Protein AF-A0A1Q5PTK2-F1 (afdb_monomer_lite)

Radius of gyration: 24.28 Å; chains: 1; bounding box: 55×38×59 Å

Organism: NCBI:txid208480

Secondary structure (DSSP, 8-state):
-HHHHHHHHHHHHHHHHHS-HHHHHHHHHHHHHHHT--HHHHHHHHHHHHHS-TT--HHHHHHHHHHHS----S-HHHHHHHHHHHHHHHHHHHHTTT--GGGTTTTHHHHHHHHHHTT-S------

Sequence (127 aa):
MLAARHEIAKTSAHTNALAPKKGKCQILDQVVQAAGWNRDHARQQLVARLTQVPGLTVATVAVIDRRKNKACTYSYDARLFLYDARLFLRRVRVATGGSCGQHLAPSMGDWIEATKTEGALIPRQDC

Structure (mmCIF, N/CA/C/O backbone):
data_AF-A0A1Q5PTK2-F1
#
_entry.id   AF-A0A1Q5PTK2-F1
#
loop_
_atom_site.group_PDB
_atom_site.id
_atom_site.type_symbol
_atom_site.label_atom_id
_atom_site.label_alt_id
_atom_site.label_comp_id
_atom_site.label_asym_id
_atom_site.label_entity_id
_atom_site.label_seq_id
_atom_site.pdbx_PDB_ins_code
_atom_site.Cartn_x
_atom_site.Cartn_y
_atom_site.Cartn_z
_atom_site.occupancy
_atom_site.B_iso_or_equiv
_atom_site.auth_seq_id
_atom_site.auth_comp_id
_atom_site.auth_asym_id
_atom_site.auth_atom_id
_atom_site.pdbx_PDB_model_num
ATOM 1 N N . MET A 1 1 ? -7.212 20.558 7.536 1.00 59.53 1 MET A N 1
ATOM 2 C CA . MET A 1 1 ? -8.355 19.645 7.797 1.00 59.53 1 MET A CA 1
ATOM 3 C C . MET A 1 1 ? -7.952 18.261 8.326 1.00 59.53 1 MET A C 1
ATOM 5 O O . MET A 1 1 ? -8.642 17.764 9.204 1.00 59.53 1 MET A O 1
ATOM 9 N N . LEU A 1 2 ? -6.853 17.632 7.872 1.00 63.25 2 LEU A N 1
ATOM 10 C CA . LEU A 1 2 ? -6.447 16.297 8.362 1.00 63.25 2 LEU A CA 1
ATOM 11 C C . LEU A 1 2 ? -6.013 16.261 9.842 1.00 63.25 2 LEU A C 1
ATOM 13 O O . LEU A 1 2 ? -6.358 15.324 10.554 1.00 63.25 2 LEU A O 1
ATOM 17 N N . ALA A 1 3 ? -5.289 17.285 10.307 1.00 66.75 3 ALA A N 1
ATOM 18 C CA . ALA A 1 3 ? -4.770 17.346 11.677 1.00 66.75 3 ALA A CA 1
ATOM 19 C C . ALA A 1 3 ? -5.887 17.393 12.738 1.00 66.75 3 ALA A C 1
ATOM 21 O O . ALA A 1 3 ? -5.824 16.679 13.730 1.00 66.75 3 ALA A O 1
ATOM 22 N N . ALA A 1 4 ? -6.968 18.141 12.487 1.00 71.94 4 ALA A N 1
ATOM 23 C CA . ALA A 1 4 ? -8.121 18.191 13.391 1.00 71.94 4 ALA A CA 1
ATOM 24 C C . ALA A 1 4 ? -8.813 16.820 13.523 1.00 71.94 4 ALA A C 1
ATOM 26 O O . ALA A 1 4 ? -9.125 16.377 14.624 1.00 71.94 4 ALA A O 1
ATOM 27 N N . ARG A 1 5 ? -8.974 16.096 12.405 1.00 72.00 5 ARG A N 1
ATOM 28 C CA . ARG A 1 5 ? -9.529 14.728 12.394 1.00 72.00 5 ARG A CA 1
ATOM 29 C C . ARG A 1 5 ? -8.645 13.741 13.158 1.00 72.00 5 ARG A C 1
ATOM 31 O O . ARG A 1 5 ? -9.143 12.803 13.774 1.00 72.00 5 ARG A O 1
ATOM 38 N N . HIS A 1 6 ? -7.334 13.958 13.114 1.00 70.06 6 HIS A N 1
ATOM 39 C CA . HIS A 1 6 ? -6.360 13.140 13.819 1.00 70.06 6 HIS A CA 1
ATOM 40 C C . HIS A 1 6 ? -6.476 13.280 15.343 1.00 70.06 6 HIS A C 1
ATOM 42 O O . HIS A 1 6 ? -6.515 12.269 16.045 1.00 70.06 6 HIS A O 1
ATOM 48 N N . GLU A 1 7 ? -6.597 14.509 15.846 1.00 72.81 7 GLU A N 1
ATOM 49 C CA . GLU A 1 7 ? -6.736 14.773 17.285 1.00 72.81 7 GLU A CA 1
ATOM 50 C C . GLU A 1 7 ? -8.080 14.290 17.854 1.00 72.81 7 GLU A C 1
ATOM 52 O O . GLU A 1 7 ? -8.126 13.759 18.969 1.00 72.81 7 GLU A O 1
ATOM 57 N N . ILE A 1 8 ? -9.157 14.362 17.059 1.00 76.94 8 ILE A N 1
ATOM 58 C CA . ILE A 1 8 ? -10.456 13.765 17.412 1.00 76.94 8 ILE A CA 1
ATOM 59 C C . ILE A 1 8 ? -10.301 12.251 17.597 1.00 76.94 8 ILE A C 1
ATOM 61 O O . ILE A 1 8 ? -10.647 11.713 18.646 1.00 76.94 8 ILE A O 1
ATOM 65 N N . ALA A 1 9 ? -9.707 11.558 16.621 1.00 74.94 9 ALA A N 1
ATOM 66 C CA . ALA A 1 9 ? -9.519 10.111 16.702 1.00 74.94 9 ALA A CA 1
ATOM 67 C C . ALA A 1 9 ? -8.624 9.692 17.882 1.00 74.94 9 ALA A C 1
ATOM 69 O O . ALA A 1 9 ? -8.863 8.649 18.490 1.00 74.94 9 ALA A O 1
ATOM 70 N N . LYS A 1 10 ? -7.616 10.503 18.226 1.00 75.94 10 LYS A N 1
ATOM 71 C CA . LYS A 1 10 ? -6.709 10.254 19.355 1.00 75.94 10 LYS A CA 1
ATOM 72 C C . LYS A 1 10 ? -7.437 10.336 20.699 1.00 75.94 10 LYS A C 1
ATOM 74 O O . LYS A 1 10 ? -7.317 9.424 21.513 1.00 75.94 10 LYS A O 1
ATOM 79 N N . THR A 1 11 ? -8.241 11.379 20.897 1.00 77.06 11 THR A N 1
ATOM 80 C CA . THR A 1 11 ? -9.035 11.566 22.123 1.00 77.06 11 THR A CA 1
ATOM 81 C C . THR A 1 11 ? -10.127 10.498 22.253 1.00 77.06 11 THR A C 1
ATOM 83 O O . THR A 1 11 ? -10.338 9.940 23.330 1.00 77.06 11 THR A O 1
ATOM 86 N N . SER A 1 12 ? -10.786 10.145 21.144 1.00 70.44 12 SER A N 1
ATOM 87 C CA . SER A 1 12 ? -11.877 9.160 21.123 1.00 70.44 12 SER A CA 1
ATOM 88 C C . SER A 1 12 ? -11.420 7.697 21.213 1.00 70.44 12 SER A C 1
ATOM 90 O O . SER A 1 12 ? -12.228 6.827 21.538 1.00 70.44 12 SER A O 1
ATOM 92 N N . ALA A 1 13 ? -10.148 7.387 20.934 1.00 72.50 13 ALA A N 1
ATOM 93 C CA . ALA A 1 13 ? -9.631 6.016 20.996 1.00 72.50 13 ALA A CA 1
ATOM 94 C C . ALA A 1 13 ? -9.649 5.451 22.424 1.00 72.50 13 ALA A C 1
ATOM 96 O O . ALA A 1 13 ? -10.149 4.347 22.650 1.00 72.50 13 ALA A O 1
ATOM 97 N N . HIS A 1 14 ? -9.167 6.225 23.398 1.00 69.81 14 HIS A N 1
ATOM 98 C CA . HIS A 1 14 ? -9.124 5.796 24.797 1.00 69.81 14 HIS A CA 1
ATOM 99 C C . HIS A 1 14 ? -10.524 5.640 25.403 1.00 69.81 14 HIS A C 1
ATOM 101 O O . HIS A 1 14 ? -10.792 4.653 26.090 1.00 69.81 14 HIS A O 1
ATOM 107 N N . THR A 1 15 ? -11.447 6.554 25.093 1.00 72.44 15 THR A N 1
ATOM 108 C CA . THR A 1 15 ? -12.838 6.466 25.565 1.00 72.44 15 THR A CA 1
ATOM 109 C C . THR A 1 15 ? -13.582 5.295 24.922 1.00 72.44 15 THR A C 1
ATOM 111 O O . THR A 1 15 ? -14.351 4.615 25.600 1.00 72.44 15 THR A O 1
ATOM 114 N N . ASN A 1 16 ? -13.311 4.980 23.649 1.00 69.62 16 ASN A N 1
ATOM 115 C CA . ASN A 1 16 ? -13.887 3.808 22.985 1.00 69.62 16 ASN A CA 1
ATOM 116 C C . ASN A 1 16 ? -13.409 2.480 23.596 1.00 69.62 16 ASN A C 1
ATOM 118 O O . ASN A 1 16 ? -14.200 1.542 23.719 1.00 69.62 16 ASN A O 1
ATOM 122 N N . ALA A 1 17 ? -12.138 2.392 23.992 1.00 69.00 17 ALA A N 1
ATOM 123 C CA . ALA A 1 17 ? -11.583 1.186 24.603 1.00 69.00 17 ALA A CA 1
ATOM 124 C C . ALA A 1 17 ? -12.197 0.886 25.978 1.00 69.00 17 ALA A 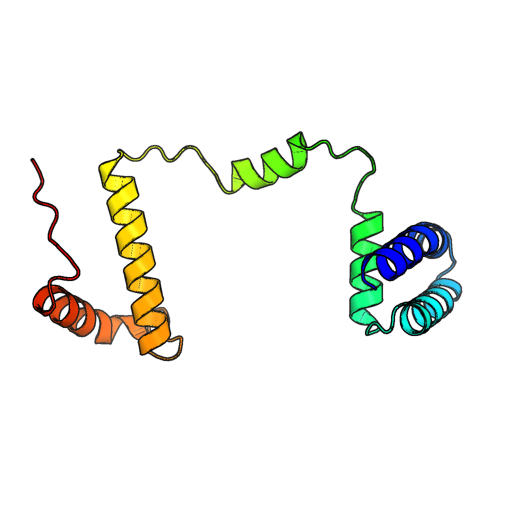C 1
ATOM 126 O O . ALA A 1 17 ? -12.526 -0.269 26.251 1.00 69.00 17 ALA A O 1
ATOM 127 N N . LEU A 1 18 ? -12.398 1.925 26.795 1.00 70.06 18 LEU A N 1
ATOM 128 C CA . LEU A 1 18 ? -12.956 1.826 28.149 1.00 70.06 18 LEU A CA 1
ATOM 129 C C . LEU A 1 18 ? -14.486 1.665 28.172 1.00 70.06 18 LEU A C 1
ATOM 131 O O . LEU A 1 18 ? -15.048 1.246 29.181 1.00 70.06 18 LEU A O 1
ATOM 135 N N . ALA A 1 19 ? -15.177 1.982 27.074 1.00 73.00 19 ALA A N 1
ATOM 136 C CA . ALA A 1 19 ? -16.633 1.948 27.034 1.00 73.00 19 ALA A CA 1
ATOM 137 C C . ALA A 1 19 ? -17.212 0.513 27.010 1.00 73.00 19 ALA A C 1
ATOM 139 O O . ALA A 1 19 ? -16.690 -0.371 26.319 1.00 73.00 19 ALA A O 1
ATOM 140 N N . PRO A 1 20 ? -18.363 0.272 27.670 1.00 71.75 20 PRO A N 1
ATOM 141 C CA . PRO A 1 20 ? -19.115 -0.975 27.531 1.00 71.75 20 PRO A CA 1
ATOM 142 C C . PRO A 1 20 ? -19.652 -1.134 26.097 1.00 71.75 20 PRO A C 1
ATOM 144 O O . PRO A 1 20 ? -19.791 -0.155 25.362 1.00 71.75 20 PRO A O 1
ATOM 147 N N . LYS A 1 21 ? -20.010 -2.362 25.683 1.00 69.88 21 LYS A N 1
ATOM 148 C CA . LYS A 1 21 ? -20.424 -2.691 24.295 1.00 69.88 21 LYS A CA 1
ATOM 149 C C . LYS A 1 21 ? -21.460 -1.717 23.693 1.00 69.88 21 LYS A C 1
ATOM 151 O O . LYS A 1 21 ? -21.357 -1.392 22.514 1.00 69.88 21 LYS A O 1
ATOM 156 N N . LYS A 1 22 ? -22.412 -1.215 24.495 1.00 71.12 22 LYS A N 1
ATOM 157 C CA . LYS A 1 22 ? -23.409 -0.211 24.069 1.00 71.12 22 LYS A CA 1
ATOM 158 C C . LYS A 1 22 ? -22.820 1.197 23.873 1.00 71.12 22 LYS A C 1
ATOM 160 O O . LYS A 1 22 ? -23.166 1.862 22.902 1.00 71.12 22 LYS A O 1
ATOM 165 N N . GLY A 1 23 ? -21.890 1.626 24.729 1.00 75.06 23 GLY A N 1
ATOM 166 C CA . GLY A 1 23 ? -21.243 2.942 24.636 1.00 75.06 23 GLY A CA 1
ATOM 167 C C . GLY A 1 23 ? -20.318 3.076 23.423 1.00 75.06 23 GLY A C 1
ATOM 168 O O . GLY A 1 23 ? -20.222 4.146 22.829 1.00 75.06 23 GLY A O 1
ATOM 169 N N . LYS A 1 24 ? -19.713 1.971 22.965 1.00 77.88 24 LYS A N 1
ATOM 170 C CA . LYS A 1 24 ? -18.839 1.971 21.776 1.00 77.88 24 LYS A CA 1
ATOM 171 C C . LYS A 1 24 ? -19.551 2.424 20.499 1.00 77.88 24 LYS A C 1
ATOM 173 O O . LYS A 1 24 ? -18.917 3.048 19.653 1.00 77.88 24 LYS A O 1
ATOM 178 N N . CYS A 1 25 ? -20.845 2.129 20.357 1.00 80.31 25 CYS A N 1
ATOM 179 C CA . CYS A 1 25 ? -21.626 2.533 19.185 1.00 80.31 25 CYS A CA 1
ATOM 180 C C . CYS A 1 25 ? -21.879 4.046 19.160 1.00 80.31 25 CYS A C 1
ATOM 182 O O . CYS A 1 25 ? -21.670 4.665 18.124 1.00 80.31 25 CYS A O 1
ATOM 184 N N . GLN A 1 26 ? -22.223 4.645 20.305 1.00 82.19 26 GLN A N 1
ATOM 185 C CA . GLN A 1 26 ? -22.421 6.097 20.419 1.00 82.19 26 GLN A CA 1
ATOM 186 C C . GLN A 1 26 ? -21.120 6.869 20.163 1.00 82.19 26 GLN A C 1
ATOM 188 O O . GLN A 1 26 ? -21.124 7.871 19.453 1.00 82.19 26 GLN A O 1
ATOM 193 N N . ILE A 1 27 ? -19.991 6.362 20.668 1.00 81.00 27 ILE A N 1
ATOM 194 C CA . ILE A 1 27 ? -18.665 6.955 20.428 1.00 81.00 27 ILE A CA 1
ATOM 195 C C . ILE A 1 27 ? -18.288 6.869 18.942 1.00 81.00 27 ILE A C 1
ATOM 197 O O . ILE A 1 27 ? -17.737 7.815 18.386 1.00 81.00 27 ILE A O 1
ATOM 201 N N . LEU A 1 28 ? -18.610 5.757 18.272 1.00 83.12 28 LEU A N 1
ATOM 202 C CA . LEU A 1 28 ? -18.404 5.620 16.828 1.00 83.12 28 LEU A CA 1
ATOM 203 C C . LEU A 1 28 ? -19.241 6.624 16.030 1.00 83.12 28 LEU A C 1
ATOM 205 O O . LEU A 1 28 ? -18.716 7.234 15.102 1.00 83.12 28 LEU A O 1
ATOM 209 N N . ASP A 1 29 ? -20.505 6.820 16.402 1.00 85.69 29 ASP A N 1
ATOM 210 C CA . ASP A 1 29 ? -21.401 7.739 15.696 1.00 85.69 29 ASP A CA 1
ATOM 211 C C . ASP A 1 29 ? -20.955 9.204 15.881 1.00 85.69 29 ASP A C 1
ATOM 213 O O . ASP A 1 29 ? -20.967 9.977 14.924 1.00 85.69 29 ASP A O 1
ATOM 217 N N . GLN A 1 30 ? -20.434 9.568 17.060 1.00 83.25 30 GLN A N 1
ATOM 218 C CA . GLN A 1 30 ? -19.815 10.881 17.301 1.00 83.25 30 GLN A CA 1
ATOM 219 C C . GLN A 1 30 ? -18.546 11.104 16.461 1.00 83.25 30 GLN A C 1
ATOM 221 O O . GLN A 1 30 ? -18.371 12.179 15.889 1.00 83.25 30 GLN A O 1
ATOM 226 N N . VAL A 1 31 ? -17.674 10.096 16.336 1.00 83.19 31 VAL A N 1
ATOM 227 C CA . VAL A 1 31 ? -16.453 10.186 15.508 1.00 83.19 31 VAL A CA 1
ATOM 228 C C . VAL A 1 31 ? -16.795 10.306 14.022 1.00 83.19 31 VAL A C 1
ATOM 230 O O . VAL A 1 31 ? -16.151 11.071 13.305 1.00 83.19 31 VAL A O 1
ATOM 233 N N . VAL A 1 32 ? -17.821 9.591 13.558 1.00 87.94 32 VAL A N 1
ATOM 234 C CA . VAL A 1 32 ? -18.327 9.681 12.180 1.00 87.94 32 VAL A CA 1
ATOM 235 C C . VAL A 1 32 ? -18.809 11.098 11.867 1.00 87.94 32 VAL A C 1
ATOM 237 O O . VAL A 1 32 ? -18.392 11.658 10.855 1.00 87.94 32 VAL A O 1
ATOM 240 N N . GLN A 1 33 ? -19.602 11.703 12.757 1.00 84.38 33 GLN A N 1
ATOM 241 C CA . GLN A 1 33 ? -20.095 13.075 12.590 1.00 84.38 33 GLN A CA 1
ATOM 242 C C . GLN A 1 33 ? -18.968 14.116 12.661 1.00 84.38 33 GLN A C 1
ATOM 244 O O . GLN A 1 33 ? -18.890 15.003 11.816 1.00 84.38 33 GLN A O 1
ATOM 249 N N . ALA A 1 34 ? -18.051 13.987 13.624 1.00 80.81 34 ALA A N 1
ATOM 250 C CA . ALA A 1 34 ? -16.986 14.966 13.841 1.00 80.81 34 ALA A CA 1
ATOM 251 C C . ALA A 1 34 ? -15.874 14.904 12.775 1.00 80.81 34 ALA A C 1
ATOM 253 O O . ALA A 1 34 ? -15.300 15.929 12.405 1.00 80.81 34 ALA A O 1
ATOM 254 N N . ALA A 1 35 ? -15.550 13.708 12.271 1.00 78.38 35 ALA A N 1
ATOM 255 C CA . ALA A 1 35 ? -14.506 13.526 11.264 1.00 78.38 35 ALA A CA 1
ATOM 256 C C . ALA A 1 35 ? -15.046 13.496 9.822 1.00 78.38 35 ALA A C 1
ATOM 258 O O . ALA A 1 35 ? -14.264 13.684 8.885 1.00 78.38 35 ALA A O 1
ATOM 259 N N . GLY A 1 36 ? -16.352 13.284 9.626 1.00 83.94 36 GLY A N 1
ATOM 260 C CA . GLY A 1 36 ? -16.953 13.047 8.309 1.00 83.94 36 GLY A CA 1
ATOM 261 C C . GLY A 1 36 ? -16.491 11.724 7.691 1.00 83.94 36 GLY A C 1
ATOM 262 O O . GLY A 1 36 ? -16.268 11.642 6.485 1.00 83.94 36 GLY A O 1
ATOM 263 N N . TRP A 1 37 ? -16.240 10.713 8.523 1.00 84.69 37 TRP A N 1
ATOM 264 C CA . TRP A 1 37 ? -15.745 9.403 8.095 1.00 84.69 37 TRP A CA 1
ATOM 265 C C . TRP A 1 37 ? -16.873 8.394 7.949 1.00 84.69 37 TRP A C 1
ATOM 267 O O . TRP A 1 37 ? -17.860 8.452 8.668 1.00 84.69 37 TRP A O 1
ATOM 277 N N . ASN A 1 38 ? -16.685 7.398 7.082 1.00 86.88 38 ASN A N 1
ATOM 278 C CA . ASN A 1 38 ? -17.536 6.214 7.103 1.00 86.88 38 ASN A CA 1
ATOM 279 C C . ASN A 1 38 ? -17.325 5.431 8.417 1.00 86.88 38 ASN A C 1
ATOM 281 O O . ASN A 1 38 ? -16.229 5.435 8.988 1.00 86.88 38 ASN A O 1
ATOM 285 N N . ARG A 1 39 ? -18.358 4.721 8.879 1.00 81.94 39 ARG A N 1
ATOM 286 C CA . ARG A 1 39 ? -18.358 3.952 10.131 1.00 81.94 39 ARG A CA 1
ATOM 287 C C . ARG A 1 39 ? -17.211 2.942 10.197 1.00 81.94 39 ARG A C 1
ATOM 289 O O . ARG A 1 39 ? -16.574 2.808 11.241 1.00 81.94 39 ARG A O 1
ATOM 296 N N . ASP A 1 40 ? -16.897 2.290 9.081 1.00 83.06 40 ASP A N 1
ATOM 297 C CA . ASP A 1 40 ? -15.779 1.343 9.003 1.00 83.06 40 ASP A CA 1
ATOM 298 C C . ASP A 1 40 ? -14.417 2.035 9.042 1.00 83.06 40 ASP A C 1
ATOM 300 O O . ASP A 1 40 ? -13.501 1.552 9.704 1.00 83.06 40 ASP A O 1
ATOM 304 N N . HIS A 1 41 ? -14.296 3.214 8.429 1.00 81.06 41 HIS A N 1
ATOM 305 C CA . HIS A 1 41 ? -13.074 4.016 8.489 1.00 81.06 41 HIS A CA 1
ATOM 306 C C . HIS A 1 41 ? -12.817 4.523 9.919 1.00 81.06 41 HIS A C 1
ATOM 308 O O . HIS A 1 41 ? -11.686 4.496 10.403 1.00 81.06 41 HIS A O 1
ATOM 314 N N . ALA A 1 42 ? -13.872 4.916 10.641 1.00 84.12 42 ALA A N 1
ATOM 315 C CA . ALA A 1 42 ? -13.782 5.272 12.056 1.00 84.12 42 ALA A CA 1
ATOM 316 C C . ALA A 1 42 ? -13.362 4.074 12.924 1.00 84.12 42 ALA A C 1
ATOM 318 O O . ALA A 1 42 ? -12.475 4.210 13.768 1.00 84.12 42 ALA A O 1
ATOM 319 N N . ARG A 1 43 ? -13.931 2.882 12.683 1.00 82.38 43 ARG A N 1
ATOM 320 C CA . ARG A 1 43 ? -13.519 1.643 13.367 1.00 82.38 43 ARG A CA 1
ATOM 321 C C . ARG A 1 43 ? -12.053 1.310 13.115 1.00 82.38 43 ARG A C 1
ATOM 323 O O . ARG A 1 43 ? -11.322 1.076 14.074 1.00 82.38 43 ARG A O 1
ATOM 330 N N . GLN A 1 44 ? -11.620 1.312 11.855 1.00 82.75 44 GLN A N 1
ATOM 331 C CA . GLN A 1 44 ? -10.234 1.028 11.483 1.00 82.75 44 GLN A CA 1
ATOM 332 C C . GLN A 1 44 ? -9.269 2.010 12.144 1.00 82.75 44 GLN A C 1
ATOM 334 O O . GLN A 1 44 ? -8.259 1.580 12.693 1.00 82.75 44 GLN A O 1
ATOM 339 N N . GLN A 1 45 ? -9.602 3.302 12.173 1.00 81.94 45 GLN A N 1
ATOM 340 C CA . GLN A 1 45 ? -8.741 4.303 12.794 1.00 81.94 45 GLN A CA 1
ATOM 341 C C . GLN A 1 45 ? -8.651 4.138 14.315 1.00 81.94 45 GLN A C 1
ATOM 343 O O . GLN A 1 45 ? -7.560 4.236 14.874 1.00 81.94 45 GLN A O 1
ATOM 348 N N . LEU A 1 46 ? -9.769 3.858 14.993 1.00 79.69 46 LEU A N 1
ATOM 349 C CA . LEU A 1 46 ? -9.774 3.617 16.439 1.00 79.69 46 LEU A CA 1
ATOM 350 C C . LEU A 1 46 ? -8.971 2.357 16.788 1.00 79.69 46 LEU A C 1
ATOM 352 O O . LEU A 1 46 ? -8.134 2.398 17.686 1.00 79.69 46 LEU A O 1
ATOM 356 N N . VAL A 1 47 ? -9.152 1.263 16.040 1.00 79.81 47 VAL A N 1
ATOM 357 C CA . VAL A 1 47 ? -8.375 0.027 16.230 1.00 79.81 47 VAL A CA 1
ATOM 358 C C . VAL A 1 47 ? -6.894 0.263 15.948 1.00 79.81 47 VAL A C 1
ATOM 360 O O . VAL A 1 47 ? -6.066 -0.146 16.757 1.00 79.81 47 VAL A O 1
ATOM 363 N N . ALA A 1 48 ? -6.549 0.954 14.858 1.00 76.19 48 ALA A N 1
ATOM 364 C CA . ALA A 1 48 ? -5.167 1.276 14.501 1.00 76.19 48 ALA A CA 1
ATOM 365 C C . ALA A 1 48 ? -4.479 2.135 15.571 1.00 76.19 48 ALA A C 1
ATOM 367 O O . ALA A 1 48 ? -3.303 1.939 15.859 1.00 76.19 48 ALA A O 1
ATOM 368 N N . ARG A 1 49 ? -5.208 3.068 16.193 1.00 74.75 49 ARG A N 1
ATOM 369 C CA . ARG A 1 49 ? -4.688 3.902 17.286 1.00 74.75 49 ARG A CA 1
ATOM 370 C C . ARG A 1 49 ? -4.547 3.130 18.597 1.00 74.75 49 ARG A C 1
ATOM 372 O O . ARG A 1 49 ? -3.600 3.385 19.325 1.00 74.75 49 ARG A O 1
ATOM 379 N N . LEU A 1 50 ? -5.419 2.157 18.865 1.00 71.19 50 LEU A N 1
ATOM 380 C CA . LEU A 1 50 ? -5.289 1.258 20.019 1.00 71.19 50 LEU A CA 1
ATOM 381 C C . LEU A 1 50 ? -4.175 0.215 19.848 1.00 71.19 50 LEU A C 1
ATOM 383 O O . LEU A 1 50 ? -3.553 -0.182 20.828 1.00 71.19 50 LEU A O 1
ATOM 387 N N . THR A 1 51 ? -3.915 -0.230 18.617 1.00 66.88 51 THR A N 1
ATOM 388 C CA . THR A 1 51 ? -2.803 -1.149 18.299 1.00 66.88 51 THR A CA 1
ATOM 389 C C . THR A 1 51 ? -1.466 -0.437 18.130 1.00 66.88 51 THR A C 1
ATOM 391 O O . THR A 1 51 ? -0.421 -1.078 18.237 1.00 66.88 51 THR A O 1
ATOM 394 N N . GLN A 1 52 ? -1.466 0.881 17.914 1.00 64.19 52 GLN A N 1
ATOM 395 C CA . GLN A 1 52 ? -0.270 1.701 18.070 1.00 64.19 52 GLN A CA 1
ATOM 396 C C . GLN A 1 52 ? 0.105 1.763 19.551 1.00 64.19 52 GLN A C 1
ATOM 398 O O . GLN A 1 52 ? -0.299 2.663 20.280 1.00 64.19 52 GLN A O 1
ATOM 403 N N . VAL A 1 53 ? 0.900 0.789 19.991 1.00 55.69 53 VAL A N 1
ATOM 404 C CA . VAL A 1 53 ? 1.545 0.821 21.303 1.00 55.69 53 VAL A CA 1
ATOM 405 C C . VAL A 1 53 ? 2.365 2.118 21.388 1.00 55.69 53 VAL A C 1
ATOM 407 O O . VAL A 1 53 ? 3.256 2.320 20.551 1.00 55.69 53 VAL A O 1
ATOM 410 N N . PRO A 1 54 ? 2.084 3.011 22.355 1.00 47.41 54 PRO A N 1
ATOM 411 C CA . PRO A 1 54 ? 2.883 4.209 22.559 1.00 47.41 54 PRO A CA 1
ATOM 412 C C . PRO A 1 54 ? 4.273 3.757 23.016 1.00 47.41 54 PRO A C 1
ATOM 414 O O . PRO A 1 54 ? 4.446 3.307 24.142 1.00 47.41 54 PRO A O 1
ATOM 417 N N . GLY A 1 55 ? 5.246 3.787 22.101 1.00 50.84 55 GLY A N 1
ATOM 418 C CA . GLY A 1 55 ? 6.595 3.269 22.346 1.00 50.84 55 GLY A CA 1
ATOM 419 C C . GLY A 1 55 ? 7.068 2.167 21.398 1.00 50.84 55 GLY A C 1
ATOM 420 O O . GLY A 1 55 ? 8.184 1.685 21.582 1.00 50.84 55 GLY A O 1
ATOM 421 N N . LEU A 1 56 ? 6.307 1.794 20.356 1.00 48.31 56 LEU A N 1
ATOM 422 C CA . LEU A 1 56 ? 6.923 1.129 19.200 1.00 48.31 56 LEU A CA 1
ATOM 423 C C . LEU A 1 56 ? 7.852 2.140 18.532 1.00 48.31 56 LEU A C 1
ATOM 425 O O . LEU A 1 56 ? 7.455 2.966 17.710 1.00 48.31 56 LEU A O 1
ATOM 429 N N . THR A 1 57 ? 9.095 2.109 18.992 1.00 46.47 57 THR A N 1
ATOM 430 C CA . THR A 1 57 ? 10.207 2.882 18.472 1.00 46.47 57 THR A CA 1
ATOM 431 C C . THR A 1 57 ? 10.300 2.674 16.962 1.00 46.47 57 THR A C 1
ATOM 433 O O . THR A 1 57 ? 9.891 1.641 16.425 1.00 46.47 57 THR A O 1
ATOM 436 N N . VAL A 1 58 ? 10.894 3.641 16.260 1.00 51.59 58 VAL A N 1
ATOM 437 C CA . VAL A 1 58 ? 11.262 3.532 14.835 1.00 51.59 58 VAL A CA 1
ATOM 438 C C . VAL A 1 58 ? 11.879 2.161 14.511 1.00 51.59 58 VAL A C 1
ATOM 440 O O . VAL A 1 58 ? 11.665 1.634 13.426 1.00 51.59 58 VAL A O 1
ATOM 443 N N . ALA A 1 59 ? 12.548 1.527 15.480 1.00 50.59 59 ALA A N 1
ATOM 444 C CA . ALA A 1 59 ? 13.090 0.181 15.388 1.00 50.59 59 ALA A CA 1
ATOM 445 C C . ALA A 1 59 ? 12.059 -0.909 15.040 1.00 50.59 59 ALA A C 1
ATOM 447 O O . ALA A 1 59 ? 12.390 -1.797 14.266 1.00 50.59 59 ALA A O 1
ATOM 448 N N . THR A 1 60 ? 10.820 -0.888 15.540 1.00 51.19 60 THR A N 1
ATOM 449 C CA . THR A 1 60 ? 9.845 -1.955 15.223 1.00 51.19 60 THR A CA 1
ATOM 450 C C . THR A 1 60 ? 9.193 -1.760 13.856 1.00 51.19 60 THR A C 1
ATOM 452 O O . THR A 1 60 ? 8.967 -2.733 13.136 1.00 51.19 60 THR A O 1
ATOM 455 N N . VAL A 1 61 ? 8.989 -0.504 13.446 1.00 51.28 61 VAL A N 1
ATOM 456 C CA . VAL A 1 61 ? 8.653 -0.159 12.053 1.00 51.28 61 VAL A CA 1
ATOM 457 C C . VAL A 1 61 ? 9.799 -0.576 11.126 1.00 51.28 61 VAL A C 1
ATOM 459 O O . VAL A 1 61 ? 9.554 -1.221 10.110 1.00 51.28 61 VAL A O 1
ATOM 462 N N . ALA A 1 62 ? 11.049 -0.335 11.528 1.00 51.53 62 ALA A N 1
ATOM 463 C CA . ALA A 1 62 ? 12.239 -0.792 10.820 1.00 51.53 62 ALA A CA 1
ATOM 464 C C . ALA A 1 62 ? 12.405 -2.322 10.838 1.00 51.53 62 ALA A C 1
ATOM 466 O O . ALA A 1 62 ? 12.990 -2.862 9.913 1.00 51.53 62 ALA A O 1
ATOM 467 N N . VAL A 1 63 ? 11.884 -3.057 11.827 1.00 52.09 63 VAL A N 1
ATOM 468 C CA . VAL A 1 63 ? 11.875 -4.536 11.837 1.00 52.09 63 VAL A CA 1
ATOM 469 C C . VAL A 1 63 ? 10.851 -5.088 10.842 1.00 52.09 63 VAL A C 1
ATOM 471 O O . VAL A 1 63 ? 11.143 -6.061 10.141 1.00 52.09 63 VAL A O 1
ATOM 474 N N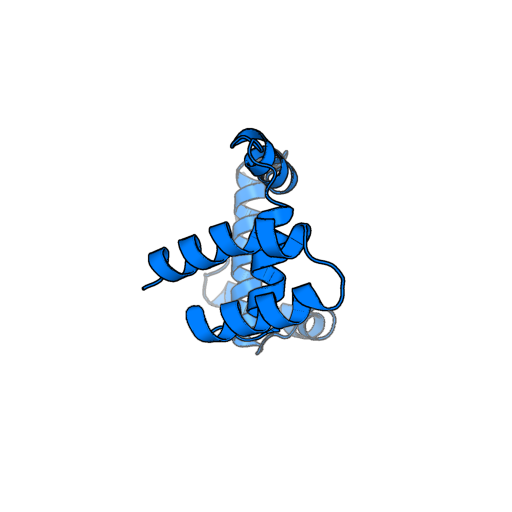 . ILE A 1 64 ? 9.673 -4.462 10.736 1.00 53.62 64 ILE A N 1
ATOM 475 C CA . ILE A 1 64 ? 8.686 -4.783 9.691 1.00 53.62 64 ILE A CA 1
ATOM 476 C C . ILE A 1 64 ? 9.274 -4.473 8.312 1.00 53.62 64 ILE A C 1
ATOM 478 O O . ILE A 1 64 ? 9.140 -5.287 7.394 1.00 53.62 64 ILE A O 1
ATOM 482 N N . ASP A 1 65 ? 9.967 -3.342 8.186 1.00 56.22 65 ASP A N 1
ATOM 483 C CA . ASP A 1 65 ? 10.665 -2.969 6.962 1.00 56.22 65 ASP A CA 1
ATOM 484 C C . ASP A 1 65 ? 11.810 -3.948 6.661 1.00 56.22 65 ASP A C 1
ATOM 486 O O . ASP A 1 65 ? 11.846 -4.525 5.588 1.00 56.22 65 ASP A O 1
ATOM 490 N N . ARG A 1 66 ? 12.644 -4.320 7.639 1.00 51.38 66 ARG A N 1
ATOM 491 C CA . ARG A 1 66 ? 13.732 -5.312 7.510 1.00 51.38 66 ARG A CA 1
ATOM 492 C C . ARG A 1 66 ? 13.238 -6.707 7.122 1.00 51.38 66 ARG A C 1
ATOM 494 O O . ARG A 1 66 ? 13.930 -7.413 6.393 1.00 51.38 66 ARG A O 1
ATOM 501 N N . ARG A 1 67 ? 12.041 -7.125 7.557 1.00 56.09 67 ARG A N 1
ATOM 502 C CA . ARG A 1 67 ? 11.412 -8.371 7.069 1.00 56.09 67 ARG A CA 1
ATOM 503 C C . ARG A 1 67 ? 11.062 -8.298 5.582 1.00 56.09 67 ARG A C 1
ATOM 505 O O . ARG A 1 67 ? 11.143 -9.321 4.903 1.00 56.09 67 ARG A O 1
ATOM 512 N N . LYS A 1 68 ? 10.673 -7.119 5.093 1.00 55.75 68 LYS A N 1
ATOM 513 C CA . LYS A 1 68 ? 10.404 -6.848 3.671 1.00 55.75 68 LYS A CA 1
ATOM 514 C C . LYS A 1 68 ? 11.675 -6.522 2.878 1.00 55.75 68 LYS A C 1
ATOM 516 O O . LYS A 1 68 ? 11.704 -6.733 1.672 1.00 55.75 68 LYS A O 1
ATOM 521 N N . ASN A 1 69 ? 12.718 -6.077 3.567 1.00 53.62 69 ASN A N 1
ATOM 522 C CA . ASN A 1 69 ? 13.985 -5.589 3.047 1.00 53.62 69 ASN A CA 1
ATOM 523 C C . ASN A 1 69 ? 15.114 -6.522 3.523 1.00 53.62 69 ASN A C 1
ATOM 525 O O . ASN A 1 69 ? 16.085 -6.109 4.160 1.00 53.62 69 ASN A O 1
ATOM 529 N N . LYS A 1 70 ? 14.942 -7.833 3.288 1.00 58.25 70 LYS A N 1
ATOM 530 C CA . LYS A 1 70 ? 16.011 -8.812 3.522 1.00 58.25 70 LYS A CA 1
ATOM 531 C C . LYS A 1 70 ? 17.220 -8.395 2.688 1.00 58.25 70 LYS A C 1
ATOM 533 O O . LYS A 1 70 ? 17.055 -8.065 1.516 1.00 58.25 70 LYS A O 1
ATOM 538 N N . ALA A 1 71 ? 18.415 -8.442 3.281 1.00 55.97 71 ALA A N 1
ATOM 539 C CA . ALA A 1 71 ? 19.659 -8.203 2.561 1.00 55.97 71 ALA A CA 1
ATOM 540 C C . ALA A 1 71 ? 19.701 -9.144 1.353 1.00 55.97 71 ALA A C 1
ATOM 542 O O . ALA A 1 71 ? 19.762 -10.364 1.494 1.00 55.97 71 ALA A O 1
ATOM 543 N N . CYS A 1 72 ? 19.544 -8.558 0.172 1.00 59.28 72 CYS A N 1
ATOM 544 C CA . CYS A 1 72 ? 19.436 -9.275 -1.079 1.00 59.28 72 CYS A CA 1
ATOM 545 C C . CYS A 1 72 ? 20.810 -9.903 -1.349 1.00 59.28 72 CYS A C 1
ATOM 547 O O . CYS A 1 72 ? 21.733 -9.198 -1.752 1.00 59.28 72 CYS A O 1
ATOM 549 N N . THR A 1 73 ? 20.948 -11.206 -1.083 1.00 68.81 73 THR A N 1
ATOM 550 C CA . THR A 1 73 ? 22.181 -12.013 -1.237 1.00 68.81 73 THR A CA 1
ATOM 551 C C . THR A 1 73 ? 22.644 -12.131 -2.695 1.00 68.81 73 THR A C 1
ATOM 553 O O . THR A 1 73 ? 23.623 -12.798 -2.999 1.00 68.81 73 THR A O 1
ATOM 556 N N . TYR A 1 74 ? 21.917 -11.498 -3.607 1.00 67.12 74 TYR A N 1
ATOM 557 C CA . TYR A 1 74 ? 22.172 -11.477 -5.030 1.00 67.12 74 TYR A CA 1
ATOM 558 C C . TYR A 1 74 ? 23.231 -10.424 -5.372 1.00 67.12 74 TYR A C 1
ATOM 560 O O . TYR A 1 74 ? 23.261 -9.338 -4.777 1.00 67.12 74 TYR A O 1
ATOM 568 N N . SER A 1 75 ? 24.087 -10.752 -6.345 1.00 77.56 75 SER A N 1
ATOM 569 C CA . SER A 1 75 ? 25.051 -9.818 -6.929 1.00 77.56 75 SER A CA 1
ATOM 570 C C . SER A 1 75 ? 24.343 -8.555 -7.430 1.00 77.56 75 SER A C 1
ATOM 572 O O . SER A 1 75 ? 23.125 -8.532 -7.642 1.00 77.56 75 SER A O 1
ATOM 574 N N . TYR A 1 76 ? 25.099 -7.470 -7.600 1.00 80.38 76 TYR A N 1
ATOM 575 C CA . TYR A 1 76 ? 24.548 -6.214 -8.110 1.00 80.38 76 TYR A CA 1
ATOM 576 C C . TYR A 1 76 ? 23.803 -6.416 -9.438 1.00 80.38 76 TYR A C 1
ATOM 578 O O . TYR A 1 76 ? 22.704 -5.888 -9.611 1.00 80.38 76 TYR A O 1
ATOM 586 N N . ASP A 1 77 ? 24.329 -7.277 -10.308 1.00 76.50 77 ASP A N 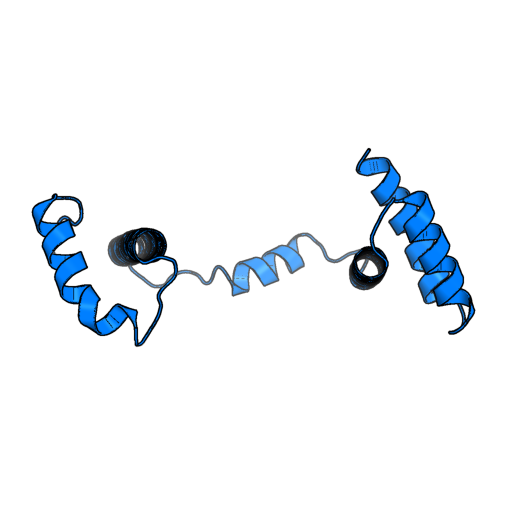1
ATOM 587 C CA . ASP A 1 77 ? 23.706 -7.566 -11.594 1.00 76.50 77 ASP A CA 1
ATOM 588 C C . ASP A 1 77 ? 22.420 -8.371 -11.488 1.00 76.50 77 ASP A C 1
ATOM 590 O O . ASP A 1 77 ? 21.446 -8.053 -12.168 1.00 76.50 77 ASP A O 1
ATOM 594 N N . ALA A 1 78 ? 22.359 -9.332 -10.570 1.00 79.81 78 ALA A N 1
ATOM 595 C CA . ALA A 1 78 ? 21.126 -10.056 -10.299 1.00 79.81 78 ALA A CA 1
ATOM 596 C C . ALA A 1 78 ? 20.040 -9.136 -9.707 1.00 79.81 78 ALA A C 1
ATOM 598 O O . ALA A 1 78 ? 18.858 -9.302 -10.009 1.00 79.81 78 ALA A O 1
ATOM 599 N N . ARG A 1 79 ? 20.407 -8.111 -8.922 1.00 80.94 79 ARG A N 1
ATOM 600 C CA . ARG A 1 79 ? 19.442 -7.096 -8.452 1.00 80.94 79 ARG A CA 1
ATOM 601 C C . ARG A 1 79 ? 18.896 -6.238 -9.585 1.00 80.94 79 ARG A C 1
ATOM 603 O O . ARG A 1 79 ? 17.697 -5.965 -9.598 1.00 80.94 79 ARG A O 1
ATOM 610 N N . LEU A 1 80 ? 19.758 -5.827 -10.510 1.00 77.19 80 LEU A N 1
ATOM 611 C CA . LEU A 1 80 ? 19.341 -5.072 -11.690 1.00 77.19 80 LEU A CA 1
ATOM 612 C C . LEU A 1 80 ? 18.415 -5.906 -12.574 1.00 77.19 80 LEU A C 1
ATOM 614 O O . LEU A 1 80 ? 17.323 -5.453 -12.897 1.00 77.19 80 LEU A O 1
ATOM 618 N N . PHE A 1 81 ? 18.766 -7.168 -12.826 1.00 81.75 81 PHE A N 1
ATOM 619 C CA . PHE A 1 81 ? 17.906 -8.085 -13.568 1.00 81.75 81 PHE A CA 1
ATOM 620 C C . PHE A 1 81 ? 16.519 -8.236 -12.924 1.00 81.75 81 PHE A C 1
ATOM 622 O O . PHE A 1 81 ? 15.495 -8.147 -13.601 1.00 81.75 81 PHE A O 1
ATOM 629 N N . LEU A 1 82 ? 16.458 -8.406 -11.599 1.00 81.31 82 LEU A N 1
ATOM 630 C CA . LEU A 1 82 ? 15.185 -8.487 -10.876 1.00 81.31 82 LEU A CA 1
ATOM 631 C C . LEU A 1 82 ? 14.369 -7.190 -10.968 1.00 81.31 82 LEU A C 1
ATOM 633 O O . LEU A 1 82 ? 13.136 -7.241 -11.013 1.00 81.31 82 LEU A O 1
ATOM 637 N N . TYR A 1 83 ? 15.032 -6.035 -10.970 1.00 83.44 83 TYR A N 1
ATOM 638 C CA . TYR A 1 83 ? 14.380 -4.738 -11.118 1.00 83.44 83 TYR A CA 1
ATOM 639 C C . TYR A 1 83 ? 13.780 -4.570 -12.519 1.00 83.44 83 TYR A C 1
ATOM 641 O O . TYR A 1 83 ? 12.593 -4.244 -12.636 1.00 83.44 83 TYR A O 1
ATOM 649 N N . ASP A 1 84 ? 14.551 -4.888 -13.557 1.00 80.56 84 ASP A N 1
ATOM 650 C CA . ASP A 1 84 ? 14.124 -4.799 -14.956 1.00 80.56 84 ASP A CA 1
ATOM 651 C C . ASP A 1 84 ? 12.995 -5.787 -15.258 1.00 80.56 84 ASP A C 1
ATOM 653 O O . ASP A 1 84 ? 11.953 -5.399 -15.793 1.00 80.56 84 ASP A O 1
ATOM 657 N N . ALA A 1 85 ? 13.120 -7.035 -14.797 1.00 81.94 85 ALA A N 1
ATOM 658 C CA . ALA A 1 85 ? 12.057 -8.033 -14.903 1.00 81.94 85 ALA A CA 1
ATOM 659 C C . ALA A 1 85 ? 10.763 -7.558 -14.219 1.00 81.94 85 ALA A C 1
ATOM 661 O O . ALA A 1 85 ? 9.658 -7.732 -14.740 1.00 81.94 85 ALA A O 1
ATOM 662 N N . ARG A 1 86 ? 10.872 -6.900 -13.058 1.00 84.06 86 ARG A N 1
ATOM 663 C CA . ARG A 1 86 ? 9.710 -6.368 -12.335 1.00 84.06 86 ARG A CA 1
ATOM 664 C C . ARG A 1 86 ? 9.063 -5.185 -13.054 1.00 84.06 86 ARG A C 1
ATOM 666 O O . ARG A 1 86 ? 7.834 -5.068 -13.035 1.00 84.06 86 ARG A O 1
ATOM 673 N N . LEU A 1 87 ? 9.857 -4.304 -13.655 1.00 85.06 87 LEU A N 1
ATOM 674 C CA . LEU A 1 87 ? 9.366 -3.198 -14.479 1.00 85.06 87 LEU A CA 1
ATOM 675 C C . LEU A 1 87 ? 8.646 -3.711 -15.724 1.00 85.06 87 LEU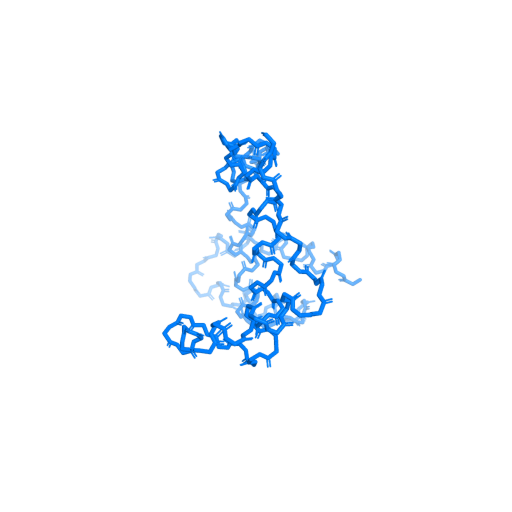 A C 1
ATOM 677 O O . LEU A 1 87 ? 7.532 -3.263 -16.005 1.00 85.06 87 LEU A O 1
ATOM 681 N N . PHE A 1 88 ? 9.242 -4.683 -16.413 1.00 85.25 88 PHE A N 1
ATOM 682 C CA . PHE A 1 88 ? 8.650 -5.343 -17.571 1.00 85.25 88 PHE A CA 1
ATOM 683 C C . PHE A 1 88 ? 7.290 -5.957 -17.221 1.00 85.25 88 PHE A C 1
ATOM 685 O O . PHE A 1 88 ? 6.276 -5.602 -17.823 1.00 85.25 88 PHE A O 1
ATOM 692 N N . LEU A 1 89 ? 7.223 -6.765 -16.157 1.00 83.81 89 LEU A N 1
ATOM 693 C CA . LEU A 1 89 ? 5.965 -7.363 -15.697 1.00 83.81 89 LEU A CA 1
ATOM 694 C C . LEU A 1 89 ? 4.912 -6.312 -15.325 1.00 83.81 89 LEU A C 1
ATOM 696 O O . LEU A 1 89 ? 3.720 -6.520 -15.552 1.00 83.81 89 LEU A O 1
ATOM 700 N N . ARG A 1 90 ? 5.321 -5.165 -14.769 1.00 85.81 90 ARG A N 1
ATOM 701 C CA . ARG A 1 90 ? 4.394 -4.066 -14.472 1.00 85.81 90 ARG A CA 1
ATOM 702 C C . ARG A 1 90 ? 3.842 -3.433 -15.751 1.00 85.81 90 ARG A C 1
ATOM 704 O O . ARG A 1 90 ?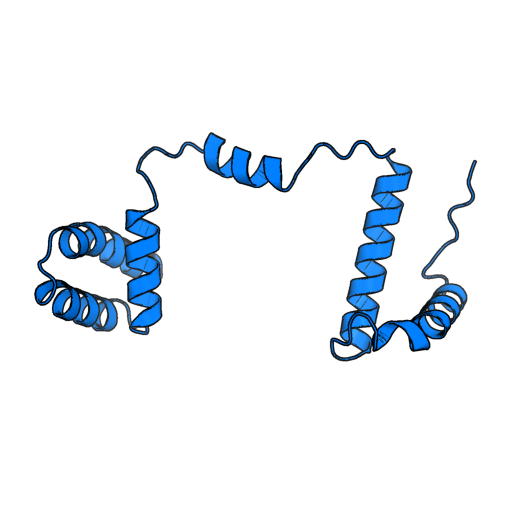 2.643 -3.170 -15.796 1.00 85.81 90 ARG A O 1
ATOM 711 N N . ARG A 1 91 ? 4.676 -3.209 -16.772 1.00 84.69 91 ARG A N 1
ATOM 712 C CA . ARG A 1 91 ? 4.242 -2.672 -18.075 1.00 84.69 91 ARG A CA 1
ATOM 713 C C . ARG A 1 91 ? 3.281 -3.620 -18.776 1.00 84.69 91 ARG A C 1
ATOM 715 O O . ARG A 1 91 ? 2.181 -3.203 -19.123 1.00 84.69 91 ARG A O 1
ATOM 722 N N . VAL A 1 92 ? 3.650 -4.895 -18.887 1.00 85.12 92 VAL A N 1
ATOM 723 C CA . VAL A 1 92 ? 2.801 -5.927 -19.498 1.00 85.12 92 VAL A CA 1
ATOM 724 C C . VAL A 1 92 ? 1.464 -6.034 -18.764 1.00 85.12 92 VAL A C 1
ATOM 726 O O . VAL A 1 92 ? 0.411 -6.113 -19.391 1.00 85.12 92 VAL A O 1
ATOM 729 N N . ARG A 1 93 ? 1.461 -5.948 -17.429 1.00 83.00 93 ARG A N 1
ATOM 730 C CA . ARG A 1 93 ? 0.217 -5.954 -16.647 1.00 83.00 93 ARG A CA 1
ATOM 731 C C . ARG A 1 93 ? -0.691 -4.764 -16.960 1.00 83.00 93 ARG A C 1
ATOM 733 O O . ARG A 1 93 ? -1.902 -4.938 -16.995 1.00 83.00 93 ARG A O 1
ATOM 740 N N . VAL A 1 94 ? -0.135 -3.572 -17.168 1.00 84.75 94 VAL A N 1
ATOM 741 C CA . VAL A 1 94 ? -0.925 -2.398 -17.575 1.00 84.75 94 VAL A CA 1
ATOM 742 C C . VAL A 1 94 ? -1.462 -2.585 -18.996 1.00 84.75 94 VAL A C 1
ATOM 744 O O . VAL A 1 94 ? -2.649 -2.372 -19.219 1.00 84.75 94 VAL A O 1
ATOM 747 N N . ALA A 1 95 ? -0.624 -3.049 -19.925 1.00 83.69 95 ALA A N 1
ATOM 748 C CA . ALA A 1 95 ? -0.998 -3.244 -21.327 1.00 83.69 95 ALA A CA 1
ATOM 749 C C . ALA A 1 95 ? -2.076 -4.325 -21.522 1.00 83.69 95 ALA A C 1
ATOM 751 O O . ALA A 1 95 ? -2.950 -4.190 -22.370 1.00 83.69 95 ALA A O 1
ATOM 752 N N . THR A 1 96 ? -2.056 -5.374 -20.699 1.00 79.25 96 THR A N 1
ATOM 753 C CA . THR A 1 96 ? -3.000 -6.504 -20.769 1.00 79.25 96 THR A CA 1
ATOM 754 C C . THR A 1 96 ? -4.231 -6.336 -19.870 1.00 79.25 96 THR A C 1
ATOM 756 O O . THR A 1 96 ? -4.937 -7.306 -19.600 1.00 79.25 96 THR A O 1
ATOM 759 N N . GLY A 1 97 ? -4.486 -5.132 -19.344 1.00 83.69 97 GLY A N 1
ATOM 760 C CA . GLY A 1 97 ? -5.671 -4.868 -18.517 1.00 83.69 97 GLY A CA 1
ATOM 761 C C . GLY A 1 97 ? -5.672 -5.586 -17.161 1.00 83.69 97 GLY A C 1
ATOM 762 O O . GLY A 1 97 ? -6.726 -5.828 -16.582 1.00 83.69 97 GLY A O 1
ATOM 763 N N . GLY A 1 98 ? -4.498 -5.935 -16.633 1.00 77.44 98 GLY A N 1
ATOM 764 C CA . GLY A 1 98 ? -4.362 -6.570 -15.324 1.00 77.44 98 GLY A CA 1
ATOM 765 C C . GLY A 1 98 ? -4.320 -8.097 -15.342 1.00 77.44 98 GLY A C 1
ATOM 766 O O . GLY A 1 98 ? -4.358 -8.686 -14.258 1.00 77.44 98 GLY A O 1
ATOM 767 N N . SER A 1 99 ? -4.204 -8.725 -16.517 1.00 74.56 99 SER A N 1
ATOM 768 C CA . SER A 1 99 ? -4.042 -10.178 -16.632 1.00 74.56 99 SER A CA 1
ATOM 769 C C . SER A 1 99 ? -2.820 -10.674 -15.839 1.00 74.56 99 SER A C 1
ATOM 771 O O . SER A 1 99 ? -1.786 -10.004 -15.744 1.00 74.56 99 SER A O 1
ATOM 773 N N . CYS A 1 100 ? -2.948 -11.834 -15.194 1.00 77.88 100 CYS A N 1
ATOM 774 C CA . CYS A 1 100 ? -1.883 -12.424 -14.391 1.00 77.88 100 CYS A CA 1
ATOM 775 C C . CYS A 1 100 ? -1.892 -13.957 -14.477 1.00 77.88 100 CYS A C 1
ATOM 777 O O . CYS A 1 100 ? -2.899 -14.579 -14.821 1.00 77.88 100 CYS A O 1
ATOM 779 N N . GLY A 1 101 ? -0.748 -14.570 -14.160 1.00 77.62 101 GLY A N 1
ATOM 780 C CA . GLY A 1 101 ? -0.609 -16.023 -14.056 1.00 77.62 101 GLY A CA 1
ATOM 781 C C . GLY A 1 101 ? -0.908 -16.751 -15.368 1.00 77.62 101 GLY A C 1
ATOM 782 O O . GLY A 1 101 ? -0.369 -16.403 -16.417 1.00 77.62 101 GLY A O 1
ATOM 783 N N . GLN A 1 102 ? -1.786 -17.752 -15.298 1.00 79.81 102 GLN A N 1
ATOM 784 C CA . GLN A 1 102 ? -2.148 -18.636 -16.414 1.00 79.81 102 GLN A CA 1
ATOM 785 C C . GLN A 1 102 ? -2.725 -17.909 -17.636 1.00 79.81 102 GLN A C 1
ATOM 787 O O . GLN A 1 102 ? -2.621 -18.410 -18.747 1.00 79.81 102 GLN A O 1
ATOM 792 N N . HIS A 1 103 ? -3.310 -16.724 -17.445 1.00 75.31 103 HIS A N 1
ATOM 793 C CA . HIS A 1 103 ? -3.912 -15.945 -18.529 1.00 75.31 103 HIS A CA 1
ATOM 794 C C . HIS A 1 103 ? -2.895 -15.073 -19.268 1.00 75.31 103 HIS A C 1
ATOM 796 O O . HIS A 1 103 ? -3.157 -14.650 -20.386 1.00 75.31 103 HIS A O 1
ATOM 802 N N . LEU A 1 104 ? -1.737 -14.826 -18.650 1.00 77.31 104 LEU A N 1
ATOM 803 C CA . LEU A 1 104 ? -0.644 -14.070 -19.253 1.00 77.31 104 LEU A CA 1
ATOM 804 C C . LEU A 1 104 ? 0.414 -14.993 -19.876 1.00 77.31 104 LEU A C 1
ATOM 806 O O . LEU A 1 104 ? 1.074 -14.606 -20.839 1.00 77.31 104 LEU A O 1
ATOM 810 N N . ALA A 1 105 ? 0.562 -16.210 -19.341 1.00 80.62 105 ALA A N 1
ATOM 811 C CA . ALA A 1 105 ? 1.584 -17.167 -19.756 1.00 80.62 105 ALA A CA 1
ATOM 812 C C . ALA A 1 105 ? 1.601 -17.469 -21.272 1.00 80.62 105 ALA A C 1
ATOM 814 O O . ALA A 1 105 ? 2.696 -17.438 -21.832 1.00 80.62 105 ALA A O 1
ATOM 815 N N . PRO A 1 106 ? 0.457 -17.677 -21.964 1.00 83.38 106 PRO A N 1
ATOM 816 C CA . PRO A 1 106 ? 0.458 -17.969 -23.400 1.00 83.38 106 PRO A CA 1
ATOM 817 C C . PRO A 1 106 ? 0.960 -16.799 -24.253 1.00 83.38 106 PRO A C 1
ATOM 819 O O . PRO A 1 106 ? 1.683 -17.009 -25.215 1.00 83.38 106 PRO A O 1
ATOM 822 N N . SER A 1 107 ? 0.618 -15.564 -23.873 1.00 79.81 107 SER A N 1
ATOM 823 C CA . SER A 1 107 ? 0.983 -14.341 -24.607 1.00 79.81 107 SER A CA 1
ATOM 824 C C . SER A 1 107 ? 2.357 -13.775 -24.235 1.00 79.81 107 SER A C 1
ATOM 826 O O . SER A 1 107 ? 2.822 -12.820 -24.848 1.00 79.81 107 SER A O 1
ATOM 828 N N . MET A 1 108 ? 3.010 -14.303 -23.194 1.00 83.50 108 MET A N 1
ATOM 829 C CA . MET A 1 108 ? 4.257 -13.731 -22.671 1.00 83.50 108 MET A CA 1
ATOM 830 C C . MET A 1 108 ? 5.405 -13.812 -23.686 1.00 83.50 108 MET A C 1
ATOM 832 O O . MET A 1 108 ? 6.227 -12.901 -23.734 1.00 83.50 108 MET A O 1
ATOM 836 N N . GLY A 1 109 ? 5.449 -14.875 -24.498 1.00 83.00 109 GLY A N 1
ATOM 837 C CA . GLY A 1 109 ? 6.446 -15.026 -25.562 1.00 83.00 109 GLY A CA 1
ATOM 838 C C . GLY A 1 109 ? 6.395 -13.866 -26.555 1.00 83.00 109 GLY A C 1
ATOM 839 O O . GLY A 1 109 ? 7.418 -13.239 -26.814 1.00 83.00 109 GLY A O 1
ATOM 840 N N . ASP A 1 110 ? 5.192 -13.502 -26.997 1.00 85.06 110 ASP A N 1
ATOM 841 C CA . ASP A 1 110 ? 4.977 -12.403 -27.941 1.00 85.06 110 ASP A CA 1
ATOM 842 C C . ASP A 1 110 ? 5.378 -11.048 -27.341 1.00 85.06 110 ASP A C 1
ATOM 844 O O . ASP A 1 110 ? 6.009 -10.232 -28.008 1.00 85.06 110 ASP A O 1
ATOM 848 N N . TRP A 1 111 ? 5.091 -10.817 -26.052 1.00 82.56 111 TRP A N 1
ATOM 849 C CA . TRP A 1 111 ? 5.529 -9.604 -25.346 1.00 82.56 111 TRP A CA 1
ATOM 850 C C . TRP A 1 111 ? 7.052 -9.524 -25.199 1.00 82.56 111 TRP A C 1
ATOM 852 O O . TRP A 1 111 ? 7.630 -8.438 -25.289 1.00 82.56 111 TRP A O 1
ATOM 862 N N . ILE A 1 112 ? 7.720 -10.654 -24.965 1.00 84.12 112 ILE A N 1
ATOM 863 C CA . ILE A 1 112 ? 9.182 -10.703 -24.878 1.00 84.12 112 ILE A CA 1
ATOM 864 C C . ILE A 1 112 ? 9.799 -10.409 -26.250 1.00 84.12 112 ILE A C 1
ATOM 866 O O . ILE A 1 112 ? 10.702 -9.580 -26.335 1.00 84.12 112 ILE A O 1
ATOM 870 N N . GLU A 1 113 ? 9.302 -11.021 -27.324 1.00 83.31 113 GLU A N 1
ATOM 871 C CA . GLU A 1 113 ? 9.820 -10.772 -28.675 1.00 83.31 113 GLU A CA 1
ATOM 872 C C . GLU A 1 113 ? 9.534 -9.341 -29.156 1.00 83.31 113 GLU A C 1
ATOM 874 O O . GLU A 1 113 ? 10.434 -8.671 -29.670 1.00 83.31 113 GLU A O 1
ATOM 879 N N . ALA A 1 114 ? 8.338 -8.806 -28.895 1.00 80.12 114 ALA A N 1
ATOM 880 C CA . ALA A 1 114 ? 8.010 -7.411 -29.194 1.00 80.12 114 ALA A CA 1
ATOM 881 C C . ALA A 1 114 ? 8.965 -6.436 -28.481 1.00 80.12 114 ALA A C 1
ATOM 883 O O . ALA A 1 114 ? 9.538 -5.545 -29.106 1.00 80.12 114 ALA A O 1
ATOM 884 N N . THR A 1 115 ? 9.231 -6.653 -27.190 1.00 73.50 115 THR A N 1
ATOM 885 C CA . THR A 1 115 ? 10.122 -5.768 -26.416 1.00 73.50 115 THR A CA 1
ATOM 886 C C . THR A 1 115 ? 11.609 -5.932 -26.728 1.00 73.50 115 THR A C 1
ATOM 888 O O . THR A 1 115 ? 12.363 -4.965 -26.582 1.00 73.50 115 THR A O 1
ATOM 891 N N . LYS A 1 116 ? 12.045 -7.110 -27.196 1.00 74.06 116 LYS A N 1
ATOM 892 C CA . LYS A 1 116 ? 13.382 -7.294 -27.787 1.00 74.06 116 LYS A CA 1
ATOM 893 C C . LYS A 1 116 ? 13.526 -6.491 -29.079 1.00 74.06 116 LYS A C 1
ATOM 895 O O . LYS A 1 116 ? 14.549 -5.842 -29.277 1.00 74.06 116 LYS A O 1
ATOM 900 N N . THR A 1 117 ? 12.493 -6.498 -29.921 1.00 71.75 117 THR A N 1
ATOM 901 C CA . THR A 1 117 ? 12.481 -5.789 -31.211 1.00 71.75 117 THR A CA 1
ATOM 902 C C . THR A 1 117 ? 12.499 -4.267 -31.024 1.00 71.75 117 THR A C 1
ATOM 904 O O . THR A 1 117 ? 13.157 -3.554 -31.774 1.00 71.75 117 THR A O 1
ATOM 907 N N . GLU A 1 118 ? 11.849 -3.766 -29.971 1.00 66.38 118 GLU A N 1
ATOM 908 C CA . GLU A 1 118 ? 11.847 -2.347 -29.581 1.00 66.38 118 GLU A CA 1
ATOM 909 C C . GLU A 1 118 ? 13.148 -1.888 -28.884 1.00 66.38 118 GLU A C 1
ATOM 911 O O . GLU A 1 118 ? 13.284 -0.713 -28.543 1.00 66.38 118 GLU A O 1
ATOM 916 N N . GLY A 1 119 ? 14.110 -2.791 -28.637 1.00 60.66 119 GLY A N 1
ATOM 917 C CA . GLY A 1 119 ? 15.378 -2.477 -27.964 1.00 60.66 119 GLY A CA 1
ATOM 918 C C . GLY A 1 119 ? 15.245 -2.151 -26.469 1.00 60.66 119 GLY A C 1
ATOM 919 O O . GLY A 1 119 ? 16.204 -1.699 -25.845 1.00 60.66 119 GLY A O 1
ATOM 920 N N . ALA A 1 120 ? 14.069 -2.377 -25.874 1.00 58.44 120 ALA A N 1
ATOM 921 C CA . ALA A 1 120 ? 13.782 -2.047 -24.477 1.00 58.44 120 ALA A CA 1
ATOM 922 C C . ALA A 1 120 ? 14.299 -3.103 -23.483 1.00 58.44 120 ALA A C 1
ATOM 924 O O . ALA A 1 120 ? 14.418 -2.816 -22.290 1.00 58.44 120 ALA A O 1
ATOM 925 N N . LEU A 1 121 ? 14.601 -4.314 -23.962 1.00 59.31 121 LEU A N 1
ATOM 926 C CA . LEU A 1 121 ? 15.194 -5.396 -23.181 1.00 59.31 121 LEU A CA 1
ATOM 927 C C . LEU A 1 121 ? 16.575 -5.726 -23.767 1.00 59.31 121 LEU A C 1
ATOM 929 O O . LEU A 1 121 ? 16.705 -6.592 -24.628 1.00 59.31 121 LEU A O 1
ATOM 933 N N . ILE A 1 122 ? 17.612 -4.999 -23.347 1.00 54.25 122 ILE A N 1
ATOM 934 C CA . ILE A 1 122 ? 18.985 -5.311 -23.761 1.00 54.25 122 ILE A CA 1
ATOM 935 C C . ILE A 1 122 ? 19.368 -6.643 -23.100 1.00 54.25 122 ILE A C 1
ATOM 937 O O . ILE A 1 122 ? 19.337 -6.721 -21.866 1.00 54.25 122 ILE A O 1
ATOM 941 N N . PRO A 1 123 ? 19.735 -7.693 -23.863 1.00 55.25 123 PRO A N 1
ATOM 942 C CA . PRO A 1 123 ? 20.358 -8.870 -23.284 1.00 55.25 123 PRO A CA 1
ATOM 943 C C . PRO A 1 123 ? 21.646 -8.394 -22.626 1.00 55.25 123 PRO A C 1
ATOM 945 O O . PRO A 1 123 ? 22.561 -7.921 -23.303 1.00 55.25 123 PRO A O 1
ATOM 948 N N . ARG A 1 124 ? 21.701 -8.440 -21.298 1.00 53.09 124 ARG A N 1
ATOM 949 C CA . ARG A 1 124 ? 22.929 -8.124 -20.584 1.00 53.09 124 ARG A CA 1
ATOM 950 C C . ARG A 1 124 ? 23.904 -9.245 -20.915 1.00 53.09 124 ARG A C 1
ATOM 952 O O . ARG A 1 124 ? 23.679 -10.378 -20.512 1.00 53.09 124 ARG A O 1
ATOM 959 N N . GLN A 1 125 ? 24.894 -8.946 -21.748 1.00 51.03 125 GLN A N 1
ATOM 960 C CA . GLN A 1 125 ? 25.958 -9.891 -22.050 1.00 51.03 125 GLN A CA 1
ATOM 961 C C . GLN A 1 125 ? 26.700 -10.170 -20.743 1.00 51.03 125 GLN A C 1
ATOM 963 O O . GLN A 1 125 ? 27.172 -9.237 -20.091 1.00 51.03 125 GLN A O 1
ATOM 968 N N . ASP A 1 126 ? 26.721 -11.437 -20.344 1.00 44.38 126 ASP A N 1
ATOM 969 C CA . ASP A 1 126 ? 27.535 -11.913 -19.235 1.00 44.38 126 ASP A CA 1
ATOM 970 C C . ASP A 1 126 ? 29.011 -11.717 -19.631 1.00 44.38 126 ASP A C 1
ATOM 972 O O . ASP A 1 126 ? 29.466 -12.302 -20.617 1.00 44.38 126 ASP A O 1
ATOM 976 N N . CYS A 1 127 ? 29.726 -10.844 -18.914 1.00 39.06 127 CYS A N 1
ATOM 977 C CA . CYS A 1 127 ? 31.189 -10.751 -18.963 1.00 39.06 127 CYS A CA 1
ATOM 978 C C . CYS A 1 127 ? 31.805 -11.710 -17.943 1.00 39.06 127 CYS A C 1
ATOM 980 O O . CYS A 1 127 ? 31.285 -11.753 -16.803 1.00 39.06 127 CYS A O 1
#

pLDDT: mean 72.27, std 12.07, range [39.06, 87.94]

Foldseek 3Di:
DVVQLLVLLLVLLVVLVPDDPVVVVVSLVVSCVRNVDDSVVSVVSSVVNVVPDPPPPVVVVVVVVCVVVPPPPDDPVVVVVVVLVVVLVVVVCVVVVNDDDPRCVVCVVVSVVVCVVVVNDPPPDDD

=== Feature glossary ===
Legend for the data blocks above and below:

— What the protein is —

The amino-acid sequence is the protein's primary structure: the linear order of residues from the N-terminus to the C-terminus, written in one-letter code. Everything else here — the 3D coordinates, the secondary structure, the domain annotations — is ultimately a consequence of this string.

Functional annotations link the protein to curated databases. InterPro entries identify conserved domains and families by matching the sequence against member-database signatures (Pfam, PROSITE, CDD, …). Gene Ontology (GO) terms describe molecular function, biological process, and cellular component in a controlled vocabulary. CATH places the structure in a hierarchical fold classification (Class/Architecture/Topology/Homologous-superfamily). The organism is the source species.

— Where its atoms are —

Atomic coordinates in PDBx/mmCIF format — the same representation the Protein Data Bank distributes. Each line of the _atom_site loop places one backbone atom in Cartesian space (units: ångströms, origin: arbitrary).

The six renders are orthographic views along the three Cartesian axes in both directions. Representation (cartoon, sticks, or surface) and color scheme (sequence-rainbow or by-chain) vary across proteins so the training set covers all the common visualization conventions.

— Local backbone conformation —

Eight-state secondary structure (DSSP): H is the canonical α-helix, G the tighter 3₁₀-helix, I the wider π-helix; E/B are β-structure, T and S are turns and bends, and '-' is everything else. DSSP derives these from the pattern of main-chain N–H···O=C hydrogen bonds, not from the sequence.

Three-state secondary structure (P-SEA) collapses the eight DSSP classes into helix (a), strand (b), and coil (c). P-SEA assigns these from Cα geometry alone — distances and angles — without requiring backbone oxygens, so it works on any Cα trace.

φ (phi) and ψ (psi) are the two rotatable backbone dihedrals per residue: φ is the C(i-1)–N–Cα–C torsion, ψ is the N–Cα–C–N(i+1) torsion, both in degrees on (−180°, 180°]. α-helical residues cluster near (−60°, −45°); β-strand residues near (−120°, +130°). A Ramachandran plot is simply a scatter of (φ, ψ) for every residue.

— Global shape and packing —

The geometric summary reports three shape descriptors. Rg (radius of gyration) measures how spread out the Cα atoms are about their centre of mass; compact globular proteins have small Rg, elongated or unfolded ones large. Cα contacts (<8 Å, |i−j|>4) count long-range residue pairs in spatial proximity — high for tightly packed folds, near zero for rods or random coil. The bounding-box extents give the protein's footprint along x, y, z in Å.

SASA measures how much of the protein is reachable by solvent. It is computed by rolling a water-sized probe over the atomic surface and summing the exposed area (Å²). Per-residue SASA distinguishes core (buried, low SASA) from surface (exposed, high SASA) residues; total SASA is a whole-molecule size measure.

Plot images: a contact map (which residues are close in 3D, as an N×N binary image), a Ramachandran scatter (backbone torsion angles, revealing secondary-structure composition at a glance), and — for AlphaFold structures — a PAE heatmap (pairwise prediction c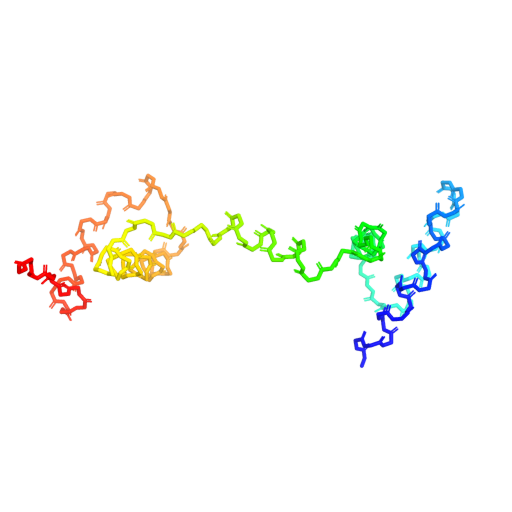onfidence).

— Structural neighborhood —

A 3Di character summarizes, for each residue, the relative orientation of the Cα frame of its nearest spatial neighbor. Because it encodes fold topology rather than chemistry, 3Di alignments detect remote structural similarity that sequence alignment misses.

The Foldseek neighbor list gives the closest experimentally determined structures in the PDB, ranked by structural alignment. TM-score near 1 means near-identical fold; near 0.3 means only rough topology match. This is how one finds what a novel AlphaFold prediction most resembles in the solved-structure universe.

— Confidence and disorder —

For AlphaFold models, the B-factor field carries pLDDT — the model's own estimate of local accuracy on a 0–100 scale. Regions with pLDDT<50 should be treated as essentially unmodeled; they often correspond to intrinsically disordered segments.

Crystallographic B-factors measure how much each atom's electron density is smeared out, in Å². They rise in mobile loops and surface residues and fall in the buried interior. In AlphaFold models this column is repurposed to hold pLDDT instead.

Predicted Aligned Error (PAE) is an AlphaFold confidence matrix: entry (i, j) is the expected error in the position of residue j, in ångströms, when the prediction is superimposed on the true structure at residue i. Low PAE within a block of residues means that block is internally rigid and well-predicted; high PAE between two blocks means their relative placement is uncertain even if each block individually is confident.